Protein AF-A0A0J1C320-F1 (afdb_monomer_lite)

Secondary structure (DSSP, 8-state):
--HHHHHHHHHHHHHHHHHHHHHHHHHHHTT--HHHHHHHHHHHHHHHHHHHHHHTT--

Structure (mmCIF, N/CA/C/O backbone):
data_AF-A0A0J1C320-F1
#
_entry.id   AF-A0A0J1C320-F1
#
loop_
_atom_site.group_PDB
_atom_site.id
_atom_site.type_symbol
_atom_site.label_atom_id
_atom_site.label_alt_id
_atom_site.label_comp_id
_atom_site.label_asym_id
_atom_site.label_entity_id
_atom_site.label_seq_id
_atom_site.pdbx_PDB_ins_code
_atom_site.Cartn_x
_atom_site.Cartn_y
_atom_site.Cartn_z
_atom_site.occupancy
_atom_site.B_iso_or_equiv
_atom_site.auth_seq_id
_atom_site.auth_comp_id
_atom_site.auth_asym_id
_atom_site.auth_atom_id
_atom_site.pdbx_PDB_model_num
ATOM 1 N N . MET A 1 1 ? 11.716 5.334 -22.038 1.00 54.66 1 MET A N 1
ATOM 2 C CA . MET A 1 1 ? 10.923 4.611 -21.023 1.00 54.66 1 MET A CA 1
ATOM 3 C C . MET A 1 1 ? 10.104 3.609 -21.797 1.00 54.66 1 MET A C 1
ATOM 5 O O . MET A 1 1 ? 9.261 4.029 -22.582 1.00 54.66 1 MET A O 1
ATOM 9 N N . ASP A 1 2 ? 10.453 2.333 -21.682 1.00 72.75 2 ASP A N 1
ATOM 10 C CA . ASP A 1 2 ? 9.873 1.277 -22.507 1.00 72.75 2 ASP A CA 1
ATOM 11 C C . ASP A 1 2 ? 8.414 1.034 -22.107 1.00 72.75 2 ASP A C 1
ATOM 13 O O . ASP A 1 2 ? 8.025 1.243 -20.955 1.00 72.75 2 ASP A O 1
ATOM 17 N N . ASN A 1 3 ? 7.589 0.633 -23.075 1.00 61.91 3 ASN A N 1
ATOM 18 C CA . ASN A 1 3 ? 6.146 0.423 -22.907 1.00 61.91 3 ASN A CA 1
ATOM 19 C C . ASN A 1 3 ? 5.812 -0.502 -21.711 1.00 61.91 3 ASN A C 1
ATOM 21 O O . ASN A 1 3 ? 4.811 -0.297 -21.023 1.00 61.91 3 ASN A O 1
ATOM 25 N N . ASP A 1 4 ? 6.702 -1.448 -21.400 1.00 70.94 4 ASP A N 1
ATOM 26 C CA . ASP A 1 4 ? 6.589 -2.369 -20.262 1.00 70.94 4 ASP A CA 1
ATOM 27 C C . ASP A 1 4 ? 6.663 -1.667 -18.898 1.00 70.94 4 ASP A C 1
ATOM 29 O O . ASP A 1 4 ? 5.935 -2.024 -17.969 1.00 70.94 4 ASP A O 1
ATOM 33 N N . SER A 1 5 ? 7.473 -0.612 -18.765 1.00 71.69 5 SER A N 1
ATOM 34 C CA . SER A 1 5 ? 7.575 0.148 -17.512 1.00 71.69 5 SER A CA 1
ATOM 35 C C . SER A 1 5 ? 6.277 0.901 -17.205 1.00 71.69 5 SER A C 1
ATOM 37 O O . SER A 1 5 ? 5.867 1.001 -16.050 1.00 71.69 5 SER A O 1
ATOM 39 N N . LEU A 1 6 ? 5.597 1.404 -18.240 1.00 78.62 6 LEU A N 1
ATOM 40 C CA . LEU A 1 6 ? 4.307 2.090 -18.119 1.00 78.62 6 LEU A CA 1
ATOM 41 C C . LEU A 1 6 ? 3.191 1.120 -17.711 1.00 78.62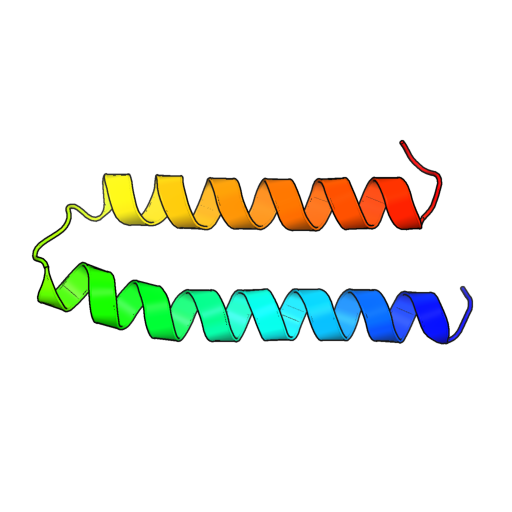 6 LEU A C 1
ATOM 43 O O . LEU A 1 6 ? 2.389 1.439 -16.830 1.00 78.62 6 LEU A O 1
ATOM 47 N N . ALA A 1 7 ? 3.179 -0.082 -18.293 1.00 77.62 7 ALA A N 1
ATOM 48 C CA . ALA A 1 7 ? 2.249 -1.142 -17.916 1.00 77.62 7 ALA A CA 1
ATOM 49 C C . ALA A 1 7 ? 2.461 -1.606 -16.464 1.00 77.62 7 ALA A C 1
ATOM 51 O O . ALA A 1 7 ? 1.484 -1.782 -15.733 1.00 77.62 7 ALA A O 1
ATOM 52 N N . ALA A 1 8 ? 3.714 -1.724 -16.012 1.00 78.31 8 ALA A N 1
ATOM 53 C CA . ALA A 1 8 ? 4.042 -2.079 -14.631 1.00 78.31 8 ALA A CA 1
ATOM 54 C C . ALA A 1 8 ? 3.548 -1.026 -13.623 1.00 78.31 8 ALA A C 1
ATOM 56 O O . ALA A 1 8 ? 2.934 -1.373 -12.611 1.00 78.31 8 ALA A O 1
ATOM 57 N N . VAL A 1 9 ? 3.741 0.264 -13.921 1.00 79.62 9 VAL A N 1
ATOM 58 C CA . VAL A 1 9 ? 3.233 1.372 -13.091 1.00 79.62 9 VAL A CA 1
ATOM 59 C C . VAL A 1 9 ? 1.704 1.376 -13.054 1.00 79.62 9 VAL A C 1
ATOM 61 O O . VAL A 1 9 ? 1.112 1.505 -11.981 1.00 79.62 9 VAL A O 1
ATOM 64 N N . ALA A 1 10 ? 1.052 1.199 -14.206 1.00 82.69 10 ALA A N 1
ATOM 65 C CA . ALA A 1 10 ? -0.404 1.149 -14.288 1.00 82.69 10 ALA A CA 1
ATOM 66 C C . ALA A 1 10 ? -0.977 -0.043 -13.504 1.00 82.69 10 ALA A C 1
ATOM 68 O O . ALA A 1 10 ? -1.936 0.116 -12.748 1.00 82.69 10 ALA A O 1
ATOM 69 N N . PHE A 1 11 ? -0.358 -1.219 -13.617 1.00 82.56 11 PHE A N 1
ATOM 70 C CA . PHE A 1 11 ? -0.755 -2.410 -12.871 1.00 82.56 11 PHE A CA 1
ATOM 71 C C . PHE A 1 11 ? -0.579 -2.219 -11.360 1.00 82.56 11 PHE A C 1
ATOM 73 O O . PHE A 1 11 ? -1.498 -2.508 -10.594 1.00 82.56 11 PHE A O 1
ATOM 80 N N . ALA A 1 12 ? 0.557 -1.663 -10.929 1.00 81.06 12 ALA A N 1
ATOM 81 C CA . ALA A 1 12 ? 0.818 -1.334 -9.529 1.00 81.06 12 ALA A CA 1
ATOM 82 C C . ALA A 1 12 ? -0.217 -0.345 -8.966 1.00 81.06 12 ALA A C 1
ATOM 84 O O . ALA A 1 12 ? -0.724 -0.542 -7.860 1.00 81.06 12 ALA A O 1
ATOM 85 N N . ALA A 1 13 ? -0.585 0.681 -9.739 1.00 81.62 13 ALA A N 1
ATOM 86 C CA . ALA A 1 13 ? -1.612 1.646 -9.355 1.00 81.62 13 ALA A CA 1
ATOM 87 C C . ALA A 1 13 ? -3.000 0.995 -9.232 1.00 81.62 13 ALA A C 1
ATOM 89 O O . ALA A 1 13 ? -3.705 1.231 -8.251 1.00 81.62 13 ALA A O 1
ATOM 90 N N . VAL A 1 14 ? -3.384 0.134 -10.181 1.00 84.12 14 VAL A N 1
ATOM 91 C CA . VAL A 1 14 ? -4.659 -0.600 -10.123 1.00 84.12 14 VAL A CA 1
ATOM 92 C C . VAL A 1 14 ? -4.683 -1.549 -8.927 1.00 84.12 14 VAL A C 1
ATOM 94 O O . VAL A 1 14 ? -5.658 -1.543 -8.178 1.00 84.12 14 VAL A O 1
ATOM 97 N N . ALA A 1 15 ? -3.610 -2.306 -8.690 1.00 81.31 15 ALA A N 1
ATOM 98 C CA . ALA A 1 15 ? -3.489 -3.195 -7.537 1.00 81.31 15 ALA A CA 1
ATOM 99 C C . ALA A 1 15 ? -3.587 -2.425 -6.210 1.00 81.31 15 ALA A C 1
ATOM 101 O O . ALA A 1 15 ? -4.279 -2.869 -5.292 1.00 81.31 15 ALA A O 1
ATOM 102 N N . LEU A 1 16 ? -2.973 -1.239 -6.130 1.00 80.44 16 LEU A N 1
ATOM 103 C CA . LEU A 1 16 ? -3.087 -0.344 -4.980 1.00 80.44 16 LEU A CA 1
ATOM 104 C C . LEU A 1 16 ? -4.516 0.146 -4.769 1.00 80.44 16 LEU A C 1
ATOM 106 O O . LEU A 1 16 ? -5.022 0.047 -3.657 1.00 80.44 16 LEU A O 1
ATOM 110 N N . ILE A 1 17 ? -5.186 0.641 -5.811 1.00 81.06 17 ILE A N 1
ATOM 111 C CA . ILE A 1 17 ? -6.560 1.158 -5.711 1.00 81.06 17 ILE A CA 1
ATOM 112 C C . ILE A 1 17 ? -7.529 0.037 -5.324 1.00 81.06 17 ILE A C 1
ATOM 114 O O . ILE A 1 17 ? -8.375 0.216 -4.443 1.00 81.06 17 ILE A O 1
ATOM 118 N N . PHE A 1 18 ? -7.395 -1.129 -5.955 1.00 79.12 18 PHE A N 1
ATOM 119 C CA . PHE A 1 18 ? -8.263 -2.275 -5.708 1.00 79.12 18 PHE A CA 1
ATOM 120 C C . PHE A 1 18 ? -8.037 -2.847 -4.308 1.00 79.12 18 PHE A C 1
ATOM 122 O O . PHE A 1 18 ? -8.994 -3.044 -3.554 1.00 79.12 18 PHE A O 1
ATOM 129 N N . GLY A 1 19 ? -6.768 -3.023 -3.926 1.00 73.12 19 GLY A N 1
ATOM 130 C CA . GLY A 1 19 ? -6.365 -3.400 -2.577 1.00 73.12 19 GLY A CA 1
ATOM 131 C C . GLY A 1 19 ? -6.904 -2.409 -1.553 1.00 73.12 19 GLY A C 1
ATOM 132 O O . GLY A 1 19 ? -7.544 -2.820 -0.591 1.00 73.12 19 GLY A O 1
ATOM 133 N N . TRP A 1 20 ? -6.773 -1.105 -1.804 1.00 74.81 20 TRP A N 1
ATOM 134 C CA . TRP A 1 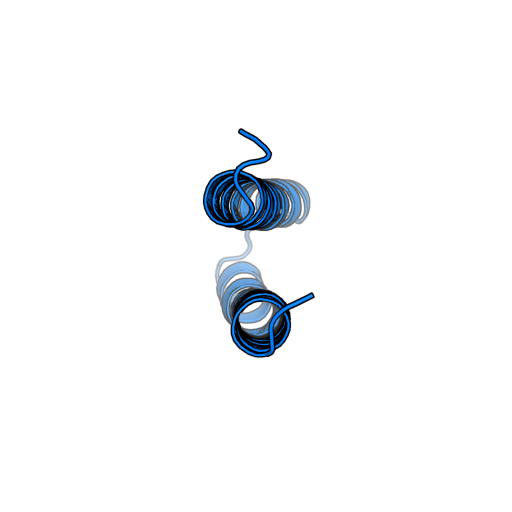20 ? -7.300 -0.071 -0.922 1.00 74.81 20 TRP A CA 1
ATOM 135 C C . TRP A 1 20 ? -8.806 -0.209 -0.742 1.00 74.81 20 TRP A C 1
ATOM 137 O O . TRP A 1 20 ? -9.265 -0.300 0.385 1.00 74.81 20 TRP A O 1
ATOM 147 N N . GLN A 1 21 ? -9.606 -0.291 -1.803 1.00 78.06 21 GLN A N 1
ATOM 148 C CA . GLN A 1 21 ? -11.062 -0.379 -1.649 1.00 78.06 21 GLN A CA 1
ATOM 149 C C . GLN A 1 21 ? -11.514 -1.671 -0.955 1.00 78.06 21 GLN A C 1
ATOM 151 O O . GLN A 1 21 ? -12.392 -1.625 -0.084 1.00 78.06 21 GLN A O 1
ATOM 156 N N . HIS A 1 22 ? -10.909 -2.806 -1.310 1.00 76.50 22 HIS A N 1
ATOM 157 C CA . HIS A 1 22 ? -11.294 -4.109 -0.775 1.00 76.50 22 HIS A CA 1
ATOM 158 C C . HIS A 1 22 ? -10.861 -4.272 0.687 1.00 76.50 22 HIS A C 1
ATOM 160 O O . HIS A 1 22 ? -11.688 -4.597 1.541 1.00 76.50 22 HIS A O 1
ATOM 166 N N . PHE A 1 23 ? -9.607 -3.933 1.011 1.00 72.62 23 PHE A N 1
ATOM 167 C CA . PHE A 1 23 ? -9.114 -3.961 2.389 1.00 72.62 23 PHE A CA 1
ATOM 168 C C . PHE A 1 23 ? -9.790 -2.912 3.251 1.00 72.62 23 PHE A C 1
ATOM 170 O O . PHE A 1 23 ? -10.128 -3.205 4.390 1.00 72.62 23 PHE A O 1
ATOM 177 N N . ASN A 1 24 ? -10.044 -1.706 2.740 1.00 72.12 24 ASN A N 1
ATOM 178 C CA . ASN A 1 24 ? -10.749 -0.683 3.500 1.00 72.12 24 ASN A CA 1
ATOM 179 C C . ASN A 1 24 ? -12.141 -1.230 3.878 1.00 72.12 24 ASN A C 1
ATOM 181 O O . ASN A 1 24 ? -12.472 -1.244 5.063 1.00 72.12 24 ASN A O 1
ATOM 185 N N . ARG A 1 25 ? -12.916 -1.796 2.947 1.00 77.31 25 ARG A N 1
ATOM 186 C CA . ARG A 1 25 ? -14.206 -2.433 3.287 1.00 77.31 25 ARG A CA 1
ATOM 187 C C . ARG A 1 25 ? -14.066 -3.580 4.299 1.00 77.31 25 ARG A C 1
ATOM 189 O O . ARG A 1 25 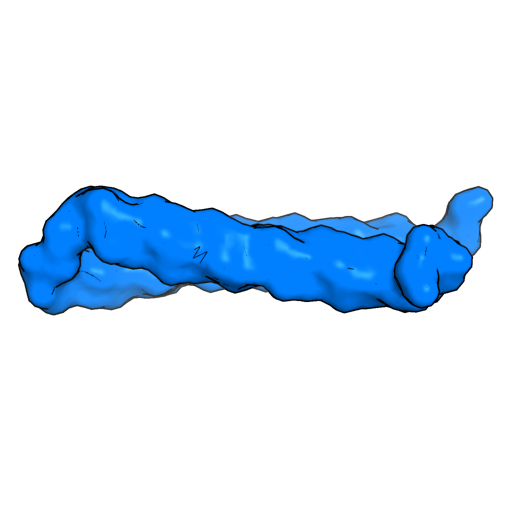? -14.780 -3.580 5.297 1.00 77.31 25 ARG A O 1
ATOM 196 N N . ALA A 1 26 ? -13.116 -4.493 4.104 1.00 72.88 26 ALA A N 1
ATOM 197 C CA . ALA A 1 26 ? -12.887 -5.615 5.020 1.00 72.88 26 ALA A CA 1
ATOM 198 C C . ALA A 1 26 ? -12.458 -5.169 6.435 1.00 72.88 26 ALA A C 1
ATOM 200 O O . ALA A 1 26 ? -12.945 -5.688 7.436 1.00 72.88 26 ALA A O 1
ATOM 201 N N . LEU A 1 27 ? -11.588 -4.161 6.532 1.00 69.62 27 LEU A N 1
ATOM 202 C CA . LEU A 1 27 ? -11.086 -3.601 7.792 1.00 69.62 27 LEU A CA 1
ATOM 203 C C . LEU A 1 27 ? -12.167 -2.812 8.545 1.00 69.62 27 LEU A C 1
ATOM 205 O O . LEU A 1 27 ? -12.192 -2.844 9.773 1.00 69.62 27 LEU A O 1
ATOM 209 N N . ALA A 1 28 ? -13.067 -2.131 7.824 1.00 70.56 28 ALA A N 1
ATOM 210 C CA . ALA A 1 28 ? -14.224 -1.466 8.428 1.00 70.56 28 ALA A CA 1
ATOM 211 C C . ALA A 1 28 ? -15.195 -2.478 9.048 1.00 70.56 28 ALA A C 1
ATOM 213 O O . ALA A 1 28 ? -15.669 -2.259 10.159 1.00 70.56 28 ALA A O 1
ATOM 214 N N . ASN A 1 29 ? -15.434 -3.600 8.363 1.00 76.81 29 ASN A N 1
ATOM 215 C CA . ASN A 1 29 ? -16.310 -4.662 8.860 1.00 76.81 29 ASN A CA 1
ATOM 216 C C . ASN A 1 29 ? -15.745 -5.366 10.104 1.00 76.81 29 ASN A C 1
ATOM 218 O O . ASN A 1 29 ? -16.513 -5.815 10.946 1.00 76.81 29 ASN A O 1
ATOM 222 N N . ASN A 1 30 ? -14.419 -5.417 10.252 1.00 74.69 30 ASN A N 1
ATOM 223 C CA . ASN A 1 30 ? -13.744 -6.030 11.402 1.00 74.69 30 ASN A CA 1
ATOM 224 C C . ASN A 1 30 ? -13.466 -5.056 12.566 1.00 74.69 30 ASN A C 1
ATOM 226 O O . ASN A 1 30 ? -12.693 -5.391 13.460 1.00 74.69 30 ASN A O 1
ATOM 230 N N . 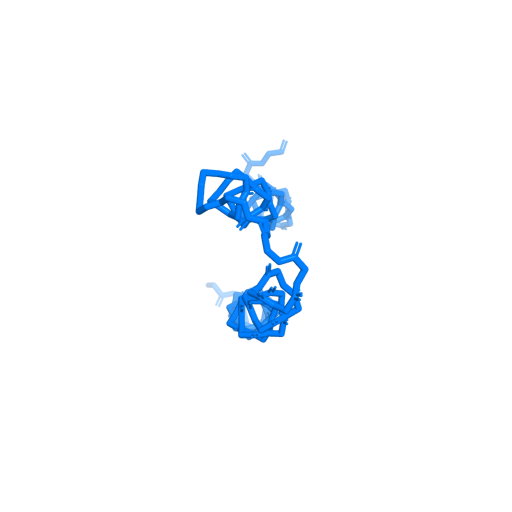ALA A 1 31 ? -14.051 -3.849 12.558 1.00 76.69 31 ALA A N 1
ATOM 231 C CA . ALA A 1 31 ? -13.847 -2.813 13.583 1.00 76.69 31 ALA A CA 1
ATOM 232 C C . ALA A 1 31 ? -12.365 -2.460 13.850 1.00 76.69 31 ALA A C 1
ATOM 234 O O . ALA A 1 31 ? -11.996 -2.026 14.944 1.00 76.69 31 ALA A O 1
ATOM 235 N N . ILE A 1 32 ? -11.496 -2.631 12.847 1.00 74.44 32 ILE A N 1
ATOM 236 C CA . ILE A 1 32 ? -10.060 -2.402 13.012 1.00 74.44 32 ILE A CA 1
ATOM 237 C C . ILE A 1 32 ? -9.782 -0.892 13.105 1.00 74.44 32 ILE A C 1
ATOM 239 O O . ILE A 1 32 ? -10.264 -0.125 12.262 1.00 74.44 32 ILE A O 1
ATOM 243 N N . PRO A 1 33 ? -8.974 -0.438 14.088 1.00 78.00 33 PRO A N 1
ATOM 244 C CA . PRO A 1 33 ? -8.674 0.976 14.262 1.00 78.00 33 PRO A CA 1
ATOM 245 C C . PRO A 1 33 ? -8.059 1.596 13.005 1.00 78.00 33 PRO A C 1
ATOM 247 O O . PRO A 1 33 ? -7.203 1.001 12.344 1.00 78.00 33 PRO A O 1
ATOM 250 N N . ALA A 1 34 ? -8.436 2.845 12.716 1.00 73.81 34 ALA A N 1
ATOM 251 C CA . ALA A 1 34 ? -7.960 3.588 11.546 1.00 73.81 34 ALA A CA 1
ATOM 252 C C . ALA A 1 34 ? -6.421 3.654 11.447 1.00 73.81 34 ALA A C 1
ATOM 254 O O . ALA A 1 34 ? -5.875 3.707 10.343 1.00 73.81 34 ALA A O 1
ATOM 255 N N . LEU A 1 35 ? -5.730 3.598 12.591 1.00 77.69 35 LEU A N 1
ATOM 256 C CA . LEU A 1 35 ? -4.272 3.553 12.681 1.00 77.69 35 LEU A CA 1
ATOM 257 C C . LEU A 1 35 ? -3.691 2.283 12.038 1.00 77.69 35 LEU A C 1
ATOM 259 O O . LEU A 1 35 ? -2.830 2.378 11.169 1.00 77.69 35 LEU A O 1
ATOM 263 N N . TRP A 1 36 ? -4.210 1.105 12.394 1.00 74.88 36 TRP A N 1
ATOM 264 C CA . TRP A 1 36 ? -3.770 -0.178 11.832 1.00 74.88 36 TRP A CA 1
ATOM 265 C C . TRP A 1 36 ? -4.078 -0.286 10.340 1.00 74.88 36 TRP A C 1
ATOM 267 O O . TRP A 1 36 ? -3.261 -0.779 9.568 1.00 74.88 36 TRP A O 1
ATOM 277 N N . ARG A 1 37 ? -5.213 0.275 9.916 1.00 72.06 37 ARG A N 1
ATOM 278 C CA . ARG A 1 37 ? -5.584 0.419 8.502 1.00 72.06 37 ARG A CA 1
ATOM 279 C C . ARG A 1 37 ? -4.523 1.185 7.709 1.00 72.06 37 ARG A C 1
ATOM 281 O O . ARG A 1 37 ? -4.103 0.729 6.651 1.00 72.06 37 ARG A O 1
ATOM 288 N N . ARG A 1 38 ? -4.070 2.328 8.236 1.00 79.12 38 ARG A N 1
ATOM 289 C CA . ARG A 1 38 ? -3.017 3.146 7.616 1.00 79.12 38 ARG A CA 1
ATOM 290 C C . ARG A 1 38 ? -1.672 2.438 7.590 1.00 79.12 38 ARG A C 1
ATOM 292 O O . ARG A 1 38 ? -0.986 2.543 6.582 1.00 79.12 38 ARG A O 1
ATOM 299 N N . ILE A 1 39 ? -1.317 1.724 8.660 1.00 81.19 39 ILE A N 1
ATOM 300 C CA . ILE A 1 39 ? -0.062 0.968 8.715 1.00 81.19 39 ILE A CA 1
ATOM 301 C C . ILE A 1 39 ? -0.067 -0.102 7.623 1.00 81.19 39 ILE A C 1
ATOM 303 O O . ILE A 1 39 ? 0.804 -0.067 6.767 1.00 81.19 39 ILE A O 1
ATOM 307 N N . ILE A 1 40 ? -1.087 -0.965 7.574 1.00 77.94 40 ILE A N 1
ATOM 308 C CA . ILE A 1 40 ? -1.173 -2.065 6.597 1.00 77.94 40 ILE A CA 1
ATOM 309 C C . ILE A 1 40 ? -1.148 -1.537 5.154 1.00 77.94 40 ILE A C 1
ATOM 311 O O . ILE A 1 40 ? -0.391 -2.037 4.321 1.00 77.94 40 ILE A O 1
ATOM 315 N N . LEU A 1 41 ? -1.938 -0.499 4.859 1.00 76.69 41 LEU A N 1
ATOM 316 C CA . LEU A 1 41 ? -1.979 0.110 3.526 1.00 76.69 41 LEU A CA 1
ATOM 317 C C . LEU A 1 41 ? -0.656 0.805 3.167 1.00 76.69 41 LEU A C 1
ATOM 319 O O . LEU A 1 41 ? -0.190 0.706 2.031 1.00 76.69 41 LEU A O 1
ATOM 323 N N . GLY A 1 42 ? -0.022 1.464 4.137 1.00 81.38 42 GLY A N 1
ATOM 324 C CA . GLY A 1 42 ? 1.291 2.080 3.972 1.00 81.38 42 GLY A CA 1
ATOM 325 C C . GLY A 1 42 ? 2.374 1.045 3.680 1.00 81.38 42 GLY A C 1
ATOM 326 O O . GLY A 1 42 ? 3.139 1.223 2.736 1.00 81.38 42 GLY A O 1
ATOM 327 N N . THR A 1 43 ? 2.398 -0.073 4.413 1.00 83.31 43 THR A N 1
ATOM 328 C CA . THR A 1 43 ? 3.376 -1.151 4.202 1.00 83.31 43 THR A CA 1
ATOM 329 C C . THR A 1 43 ? 3.224 -1.777 2.819 1.00 83.31 43 THR A C 1
ATOM 331 O O . THR A 1 43 ? 4.215 -1.923 2.109 1.00 83.31 43 THR A O 1
ATOM 334 N N . ALA A 1 44 ? 1.992 -2.075 2.394 1.00 80.38 44 ALA A N 1
ATOM 335 C CA . ALA A 1 44 ? 1.730 -2.597 1.053 1.00 80.38 44 ALA A CA 1
ATOM 336 C C . ALA A 1 44 ? 2.206 -1.628 -0.045 1.00 80.38 44 ALA A C 1
ATOM 338 O O . ALA A 1 44 ? 2.824 -2.048 -1.021 1.00 80.38 44 ALA A O 1
ATOM 339 N N . THR A 1 45 ? 1.986 -0.324 0.147 1.00 81.81 45 THR A N 1
ATOM 340 C CA . THR A 1 45 ? 2.440 0.715 -0.792 1.00 81.81 45 THR A CA 1
ATOM 341 C C . THR A 1 45 ? 3.961 0.773 -0.892 1.00 81.81 45 THR A C 1
ATOM 343 O O . THR A 1 45 ? 4.502 0.834 -1.994 1.00 81.81 45 THR A O 1
ATOM 346 N N . VAL A 1 46 ? 4.661 0.703 0.243 1.00 86.94 46 VAL A N 1
ATOM 347 C CA . VAL A 1 46 ? 6.130 0.706 0.284 1.00 86.94 46 VAL A CA 1
ATOM 348 C C . VAL A 1 46 ? 6.710 -0.532 -0.401 1.00 86.94 46 VAL A C 1
ATOM 350 O O . VAL A 1 46 ? 7.664 -0.400 -1.162 1.00 86.94 46 VAL A O 1
ATOM 353 N N . ILE A 1 47 ? 6.121 -1.714 -0.195 1.00 86.44 47 ILE A N 1
ATOM 354 C CA . ILE A 1 47 ? 6.564 -2.953 -0.854 1.00 86.44 47 ILE A CA 1
ATOM 355 C C . ILE A 1 47 ? 6.414 -2.839 -2.374 1.00 86.44 47 ILE A C 1
ATOM 357 O O . ILE A 1 47 ? 7.355 -3.142 -3.100 1.00 86.44 47 ILE A O 1
ATOM 361 N N . ILE A 1 48 ? 5.266 -2.356 -2.859 1.00 82.88 48 ILE A N 1
ATOM 362 C CA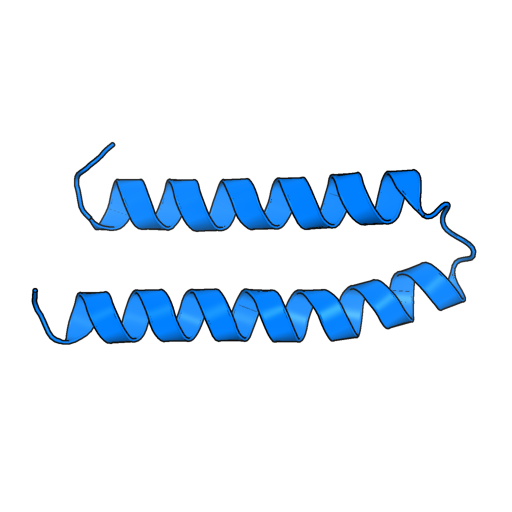 . ILE A 1 48 ? 5.020 -2.187 -4.299 1.00 82.88 48 ILE A CA 1
ATOM 363 C C . ILE A 1 48 ? 6.004 -1.180 -4.907 1.00 82.88 48 ILE A C 1
ATOM 365 O O . ILE A 1 48 ? 6.556 -1.436 -5.974 1.00 82.88 48 ILE A O 1
ATOM 369 N N . LEU A 1 49 ? 6.272 -0.067 -4.216 1.00 83.56 49 LEU A N 1
ATOM 370 C CA . LEU A 1 49 ? 7.271 0.916 -4.643 1.00 83.56 49 LEU A CA 1
ATOM 371 C C . LEU A 1 49 ? 8.686 0.331 -4.682 1.00 83.56 49 LEU A C 1
ATOM 373 O O . LEU A 1 49 ? 9.403 0.578 -5.646 1.00 83.56 49 LEU A O 1
ATOM 377 N N . LEU A 1 50 ? 9.081 -0.457 -3.678 1.00 85.94 50 LEU A N 1
ATOM 378 C 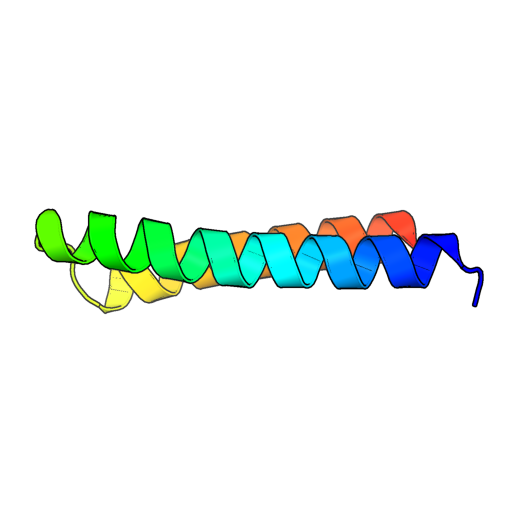CA . LEU A 1 50 ? 10.382 -1.133 -3.641 1.00 85.94 50 LEU A CA 1
ATOM 379 C C . LEU A 1 50 ? 10.524 -2.151 -4.773 1.00 85.94 50 LEU A C 1
ATOM 381 O O . LEU A 1 50 ? 11.545 -2.160 -5.454 1.00 85.94 50 LEU A O 1
ATOM 385 N N . SER A 1 51 ? 9.497 -2.971 -5.013 1.00 80.81 51 SER A N 1
ATOM 386 C CA . SER A 1 51 ? 9.483 -3.915 -6.134 1.00 80.81 51 SER A CA 1
ATOM 387 C C . SER A 1 51 ? 9.556 -3.201 -7.482 1.00 80.81 51 SER A C 1
ATOM 389 O O . SER A 1 51 ? 10.235 -3.679 -8.386 1.00 80.81 51 SER A O 1
ATOM 391 N N . LEU A 1 52 ? 8.899 -2.046 -7.613 1.00 81.38 52 LEU A N 1
ATOM 392 C CA . LEU A 1 52 ? 8.963 -1.228 -8.819 1.00 81.38 52 LEU A CA 1
ATOM 393 C C . LEU A 1 52 ? 10.357 -0.610 -9.005 1.00 81.38 52 LEU A C 1
ATOM 395 O O . LEU A 1 52 ? 10.889 -0.651 -10.110 1.00 81.38 52 LEU A O 1
ATOM 399 N N . LEU A 1 53 ? 10.970 -0.086 -7.938 1.00 82.81 53 LEU A N 1
ATOM 400 C CA . LEU A 1 53 ? 12.340 0.439 -7.972 1.00 82.81 53 LEU A CA 1
ATOM 401 C C . LEU A 1 53 ? 13.346 -0.643 -8.376 1.00 82.81 53 LEU A C 1
ATOM 403 O O . LEU A 1 53 ? 14.182 -0.402 -9.242 1.00 82.81 53 LEU A O 1
ATOM 407 N N . TYR A 1 54 ? 13.220 -1.833 -7.787 1.00 83.69 54 TYR A N 1
ATOM 408 C CA . TYR A 1 54 ? 14.030 -2.996 -8.139 1.00 83.69 54 TYR A CA 1
ATOM 409 C C . TYR A 1 54 ? 13.842 -3.389 -9.609 1.00 83.69 54 TYR A C 1
ATOM 411 O O . TYR A 1 54 ? 14.813 -3.580 -10.334 1.00 83.69 54 TYR A O 1
ATOM 419 N N . TYR A 1 55 ? 12.596 -3.436 -10.092 1.00 79.62 55 TYR A N 1
ATOM 420 C CA . TYR A 1 55 ? 12.302 -3.749 -11.494 1.00 79.62 55 TYR A CA 1
ATOM 421 C C . TYR A 1 55 ? 12.876 -2.711 -12.472 1.00 79.62 55 TYR A C 1
ATOM 423 O O . TYR A 1 55 ? 13.349 -3.076 -13.545 1.00 79.62 55 TYR A O 1
ATOM 431 N N . LEU A 1 56 ? 12.889 -1.427 -12.099 1.00 80.19 56 LEU A N 1
ATOM 432 C CA . LEU A 1 56 ? 13.531 -0.368 -12.887 1.00 80.19 56 LEU A CA 1
ATOM 433 C C . LEU A 1 56 ? 15.071 -0.390 -12.802 1.00 80.19 56 LEU A C 1
ATOM 435 O O . LEU A 1 56 ? 15.720 0.436 -13.444 1.00 80.19 56 LEU A O 1
ATOM 439 N N . GLY A 1 57 ? 15.662 -1.299 -12.020 1.00 79.56 57 GLY A N 1
ATOM 440 C CA . GLY A 1 57 ? 17.108 -1.376 -11.799 1.00 79.56 57 GLY A CA 1
ATOM 441 C C . GLY A 1 57 ? 17.661 -0.221 -10.960 1.00 79.56 57 GLY A C 1
ATOM 442 O O . GLY A 1 57 ? 18.852 0.070 -11.020 1.00 79.56 57 GLY A O 1
ATOM 443 N N . TRP A 1 58 ? 16.798 0.472 -10.214 1.00 74.81 58 TRP A N 1
ATOM 444 C CA . TRP A 1 58 ? 17.181 1.544 -9.289 1.00 74.81 58 TRP A CA 1
ATOM 445 C C . TRP A 1 58 ? 17.609 1.027 -7.907 1.00 74.81 58 TRP A C 1
ATOM 447 O O . TRP A 1 58 ? 18.087 1.817 -7.092 1.00 74.81 58 TRP A O 1
ATOM 457 N N . LEU A 1 59 ? 17.418 -0.268 -7.638 1.00 64.00 59 LEU A N 1
ATOM 458 C CA . LEU A 1 59 ? 17.730 -0.954 -6.384 1.00 64.00 59 LEU A CA 1
ATOM 459 C C . LEU A 1 59 ? 18.421 -2.284 -6.684 1.00 64.00 59 LEU A C 1
ATOM 461 O O . LEU A 1 59 ? 19.386 -2.613 -5.963 1.00 64.00 59 LEU A O 1
#

Foldseek 3Di:
DDPVLVVLVVVLVVCLVVCLVVVVVVCVVVVHDPVVSCVVSVVSNVVSVVVSCVVVVVD

Radius of gyration: 13.75 Å; chains: 1; bounding box: 34×11×37 Å

Sequence (59 aa):
MDNDSLAAVAFAAVALIFGWQHFNRALANNAIPALWRRIILGTATVIILLSLLYYLGWL

Organism: NCBI:txid1470200

pLDDT: mean 77.48, std 5.84, range [54.66, 86.94]